Protein AF-A0AAV6YFZ1-F1 (afdb_monomer)

Radius of gyration: 23.68 Å; Cα contacts (8 Å, |Δi|>4): 24; chains: 1; bounding box: 50×21×82 Å

Structure (mmCIF, N/CA/C/O backbone):
data_AF-A0AAV6YFZ1-F1
#
_entry.id   AF-A0AAV6YFZ1-F1
#
loop_
_atom_site.group_PDB
_atom_site.id
_atom_site.type_symbol
_atom_site.label_atom_id
_atom_site.label_alt_id
_atom_site.label_comp_id
_atom_site.label_asym_id
_atom_site.label_entity_id
_atom_site.label_seq_id
_atom_site.pdbx_PDB_ins_code
_atom_site.Cartn_x
_atom_site.Cartn_y
_atom_site.Cartn_z
_atom_site.occupancy
_atom_site.B_iso_or_equiv
_atom_site.auth_seq_id
_atom_site.auth_comp_id
_atom_site.auth_asym_id
_atom_site.auth_atom_id
_atom_site.pdbx_PDB_model_num
ATOM 1 N N . MET A 1 1 ? -1.437 8.567 -1.380 1.00 60.72 1 MET A N 1
ATOM 2 C CA . MET A 1 1 ? -1.087 7.930 -0.103 1.00 60.72 1 MET A CA 1
ATOM 3 C C . MET A 1 1 ? 0.007 6.932 -0.409 1.00 60.72 1 MET A C 1
ATOM 5 O O . MET A 1 1 ? -0.247 6.037 -1.208 1.00 60.72 1 MET A O 1
ATOM 9 N N . GLY A 1 2 ? 1.216 7.173 0.080 1.00 76.38 2 GLY A N 1
ATOM 10 C CA . GLY A 1 2 ? 2.341 6.246 -0.025 1.00 76.38 2 GLY A CA 1
ATOM 11 C C . GLY A 1 2 ? 2.213 5.084 0.963 1.00 76.38 2 GLY A C 1
ATOM 12 O O . GLY A 1 2 ? 1.397 5.144 1.885 1.00 76.38 2 GLY A O 1
ATOM 13 N N . VAL A 1 3 ? 3.031 4.036 0.784 1.00 77.50 3 VAL A N 1
ATOM 14 C CA . VAL A 1 3 ? 3.047 2.852 1.669 1.00 77.50 3 VAL A CA 1
ATOM 15 C C . VAL A 1 3 ? 3.272 3.273 3.121 1.00 77.50 3 VAL A C 1
ATOM 17 O O . VAL A 1 3 ? 2.514 2.867 3.994 1.00 77.50 3 VAL A O 1
ATOM 20 N N . ASN A 1 4 ? 4.226 4.176 3.354 1.00 84.00 4 ASN A N 1
ATOM 21 C CA . ASN A 1 4 ? 4.609 4.640 4.690 1.00 84.00 4 ASN A CA 1
ATOM 22 C C . ASN A 1 4 ? 3.431 5.257 5.466 1.00 84.00 4 ASN A C 1
ATOM 24 O O . ASN A 1 4 ? 3.316 5.088 6.676 1.00 84.00 4 ASN A O 1
ATOM 28 N N . GLU A 1 5 ? 2.521 5.947 4.775 1.00 87.31 5 GLU A N 1
ATOM 29 C CA . GLU A 1 5 ? 1.343 6.567 5.395 1.00 87.31 5 GLU A CA 1
ATOM 30 C C . GLU A 1 5 ? 0.269 5.523 5.730 1.00 87.31 5 GLU A C 1
ATOM 32 O O . GLU A 1 5 ? -0.450 5.664 6.717 1.00 87.31 5 GLU A O 1
ATOM 37 N N . LEU A 1 6 ? 0.162 4.456 4.929 1.00 88.69 6 LEU A N 1
ATOM 38 C CA . LEU A 1 6 ? -0.717 3.319 5.217 1.00 88.69 6 LEU A CA 1
ATOM 39 C C . LEU A 1 6 ? -0.185 2.491 6.393 1.00 88.69 6 LEU A C 1
ATOM 41 O O . LEU A 1 6 ? -0.965 1.997 7.207 1.00 88.69 6 LEU A O 1
ATOM 45 N N . GLU A 1 7 ? 1.132 2.368 6.508 1.00 89.50 7 GLU A N 1
ATOM 46 C CA . GLU A 1 7 ? 1.792 1.652 7.595 1.00 89.50 7 GLU A CA 1
ATOM 47 C C . GLU A 1 7 ? 1.617 2.387 8.929 1.00 89.50 7 GLU A C 1
ATOM 49 O O . GLU A 1 7 ? 1.132 1.789 9.891 1.00 89.50 7 GLU A O 1
ATOM 54 N N . ALA A 1 8 ? 1.834 3.708 8.945 1.00 92.81 8 ALA A N 1
ATOM 55 C CA . ALA A 1 8 ? 1.509 4.557 10.093 1.00 92.81 8 ALA A CA 1
ATOM 56 C C . ALA A 1 8 ? 0.013 4.479 10.460 1.00 92.81 8 ALA A C 1
ATOM 58 O O . ALA A 1 8 ? -0.345 4.240 11.613 1.00 92.81 8 ALA A O 1
ATOM 59 N N . ALA A 1 9 ? -0.884 4.567 9.468 1.00 92.75 9 ALA A N 1
ATOM 60 C CA . ALA A 1 9 ? -2.323 4.456 9.707 1.00 92.75 9 ALA A CA 1
ATOM 61 C C . ALA A 1 9 ? -2.726 3.090 10.289 1.00 92.75 9 ALA A C 1
ATOM 63 O O . ALA A 1 9 ? -3.646 3.001 11.104 1.00 92.75 9 ALA A O 1
ATOM 64 N N . LYS A 1 10 ? -2.060 2.005 9.881 1.00 92.50 10 LYS A N 1
ATOM 65 C CA . LYS A 1 10 ? -2.288 0.667 10.437 1.00 92.50 10 LYS A CA 1
ATOM 66 C C . LYS A 1 10 ? -1.918 0.628 11.921 1.00 92.50 10 LYS A C 1
ATOM 68 O O . LYS A 1 10 ? -2.695 0.073 12.697 1.00 92.50 10 LYS A O 1
ATOM 73 N N . GLU A 1 11 ? -0.782 1.199 12.314 1.00 94.44 11 GLU A N 1
ATOM 74 C CA . GLU A 1 11 ? -0.364 1.254 13.722 1.00 94.44 11 GLU A CA 1
ATOM 75 C C . GLU A 1 11 ? -1.357 2.036 14.584 1.00 94.44 11 GLU A C 1
ATOM 77 O O . GLU A 1 11 ? -1.775 1.557 15.643 1.00 94.44 11 GLU A O 1
ATOM 82 N N . ASP A 1 12 ? -1.815 3.189 14.097 1.00 93.50 12 ASP A N 1
ATOM 83 C CA . ASP A 1 12 ? -2.815 3.998 14.792 1.00 93.50 12 ASP A CA 1
ATOM 84 C C . ASP A 1 12 ? -4.133 3.235 14.969 1.00 93.50 12 ASP A C 1
ATOM 86 O O . ASP A 1 12 ? -4.705 3.197 16.062 1.00 93.50 12 ASP A O 1
ATOM 90 N N . LEU A 1 13 ? -4.597 2.547 13.922 1.00 92.25 13 LEU A N 1
ATOM 91 C CA . LEU A 1 13 ? -5.807 1.724 13.977 1.00 92.25 13 LEU A CA 1
ATOM 92 C C . LEU A 1 13 ? -5.655 0.530 14.928 1.00 92.25 13 LEU A C 1
ATOM 94 O O . LEU A 1 13 ? -6.609 0.182 15.627 1.00 92.25 13 LEU A O 1
ATOM 98 N N . MET A 1 14 ? -4.468 -0.077 14.998 1.00 92.56 14 MET A N 1
ATOM 99 C CA . MET A 1 14 ? -4.172 -1.133 15.970 1.00 92.56 14 MET A CA 1
ATOM 100 C C . MET A 1 14 ? -4.232 -0.602 17.404 1.00 92.56 14 MET A C 1
ATOM 102 O O . MET A 1 14 ? -4.842 -1.239 18.266 1.00 92.56 14 MET A O 1
ATOM 106 N N . ARG A 1 15 ? -3.690 0.593 17.655 1.00 95.06 15 ARG A N 1
ATOM 107 C CA . ARG A 1 15 ? -3.756 1.246 18.968 1.00 95.06 15 ARG A CA 1
ATOM 108 C C . ARG A 1 15 ? -5.199 1.594 19.351 1.00 95.06 15 ARG A C 1
ATOM 110 O O . ARG A 1 15 ? -5.617 1.318 20.475 1.00 95.06 15 ARG A O 1
ATOM 117 N N . VAL A 1 16 ? -6.006 2.084 18.405 1.00 94.31 16 VAL A N 1
ATOM 118 C CA . VAL A 1 16 ? -7.453 2.302 18.603 1.00 94.31 16 VAL A CA 1
ATOM 119 C C . VAL A 1 16 ? -8.174 0.998 18.938 1.00 94.31 16 VAL A C 1
ATOM 121 O O . VAL A 1 16 ? -9.039 0.994 19.810 1.00 94.31 16 VAL A O 1
ATOM 124 N N . MET A 1 17 ? -7.826 -0.116 18.291 1.00 91.56 17 MET A N 1
ATOM 125 C CA . MET A 1 17 ? -8.418 -1.419 18.602 1.00 91.56 17 MET A CA 1
ATOM 126 C C . MET A 1 17 ? -8.027 -1.946 19.986 1.00 91.56 17 MET A C 1
ATOM 128 O O . MET A 1 17 ? -8.848 -2.605 20.621 1.00 91.56 17 MET A O 1
ATOM 132 N N . GLN A 1 18 ? -6.812 -1.658 20.455 1.00 91.94 18 GLN A N 1
ATOM 133 C CA . GLN A 1 18 ? -6.360 -2.054 21.789 1.00 91.94 18 GLN A CA 1
ATOM 134 C C . GLN A 1 18 ? -7.079 -1.266 22.892 1.00 91.94 18 GLN A C 1
ATOM 136 O O . GLN A 1 18 ? -7.449 -1.840 23.913 1.00 91.94 18 GLN A O 1
ATOM 141 N N . LEU A 1 19 ? -7.325 0.027 22.664 1.00 94.00 19 LEU A N 1
ATOM 142 C CA . LEU A 1 19 ? -8.064 0.889 23.592 1.00 94.00 19 LEU A CA 1
ATOM 143 C C . LEU A 1 19 ? -9.583 0.656 23.525 1.00 94.00 19 LEU A C 1
ATOM 145 O O . LEU A 1 19 ? -10.268 0.703 24.543 1.00 94.00 19 LEU A O 1
ATOM 149 N N . TYR A 1 20 ? -10.114 0.384 22.330 1.00 91.81 20 TYR A N 1
ATOM 150 C CA . TYR A 1 20 ? -11.548 0.253 22.062 1.00 91.81 20 TYR A CA 1
ATOM 151 C C . TYR A 1 20 ? -11.851 -0.996 21.215 1.00 91.81 20 TYR A C 1
ATOM 153 O O . TYR A 1 20 ? -12.173 -0.894 20.024 1.00 91.81 20 TYR A O 1
ATOM 161 N N . PRO A 1 21 ? -11.831 -2.201 21.815 1.00 88.62 21 PRO A N 1
ATOM 162 C CA . PRO A 1 21 ? -11.982 -3.459 21.076 1.00 88.62 21 PRO A CA 1
ATOM 163 C C . PRO A 1 21 ? -13.355 -3.641 20.405 1.00 88.62 21 PRO A C 1
ATOM 165 O O . PRO A 1 21 ? -13.470 -4.422 19.455 1.00 88.62 21 PRO A O 1
ATOM 168 N N . GLY A 1 22 ? -14.386 -2.914 20.859 1.00 92.50 22 GLY A N 1
ATOM 169 C CA . GLY A 1 22 ? -15.735 -2.895 20.275 1.00 92.50 22 GLY A CA 1
ATOM 170 C C . GLY A 1 22 ? -15.904 -1.973 19.059 1.00 92.50 22 GLY A C 1
ATOM 171 O O . GLY A 1 22 ? -16.987 -1.924 18.474 1.00 92.50 22 GLY A O 1
ATOM 172 N N . ASN A 1 23 ? -14.860 -1.243 18.653 1.00 92.06 23 ASN A N 1
ATOM 173 C CA . ASN A 1 23 ? -14.937 -0.305 17.538 1.00 92.06 23 ASN A CA 1
ATOM 174 C C . ASN A 1 23 ? -14.971 -1.039 16.181 1.00 92.06 23 ASN A C 1
ATOM 176 O O . ASN A 1 23 ? -13.945 -1.443 15.626 1.00 92.06 23 ASN A O 1
ATOM 180 N N . LYS A 1 24 ? -16.178 -1.188 15.621 1.00 93.12 24 LYS A N 1
ATOM 181 C CA . LYS A 1 24 ? -16.406 -1.821 14.309 1.00 93.12 24 LYS A CA 1
ATOM 182 C C . LYS A 1 24 ? -15.800 -1.025 13.149 1.00 93.12 24 LYS A C 1
ATOM 184 O O . LYS A 1 24 ? -15.345 -1.628 12.180 1.00 93.12 24 LYS A O 1
ATOM 189 N N . ALA A 1 25 ? -15.767 0.305 13.247 1.00 92.12 25 ALA A N 1
ATOM 190 C CA . ALA A 1 25 ? -15.217 1.160 12.200 1.00 92.12 25 ALA A CA 1
ATOM 191 C C . ALA A 1 25 ? -13.695 0.996 12.092 1.00 92.12 25 ALA A C 1
ATOM 193 O O . ALA A 1 25 ? -13.183 0.805 10.992 1.00 92.12 25 ALA A O 1
ATOM 194 N N . ALA A 1 26 ? -12.987 0.971 13.227 1.00 91.38 26 ALA A N 1
ATOM 195 C CA . ALA A 1 26 ? -11.539 0.753 13.255 1.00 91.38 26 ALA A CA 1
ATOM 196 C C . ALA A 1 26 ? -11.150 -0.600 12.637 1.00 91.38 26 ALA A C 1
ATOM 198 O O . ALA A 1 26 ? -10.231 -0.666 11.824 1.00 91.38 26 ALA A O 1
ATOM 199 N N . ARG A 1 27 ? -11.911 -1.665 12.935 1.00 90.62 27 ARG A N 1
ATOM 200 C CA . ARG A 1 27 ? -11.721 -2.989 12.315 1.00 90.62 27 ARG A CA 1
ATOM 201 C C . ARG A 1 27 ? -11.879 -2.950 10.795 1.00 90.62 27 ARG A C 1
ATOM 203 O O . ARG A 1 27 ? -11.032 -3.481 10.083 1.00 90.62 27 ARG A O 1
ATOM 210 N N . ALA A 1 28 ? -12.935 -2.306 10.298 1.00 94.06 28 ALA A N 1
ATOM 211 C CA . ALA A 1 28 ? -13.178 -2.196 8.861 1.00 94.06 28 ALA A CA 1
ATOM 212 C C . ALA A 1 28 ? -12.076 -1.391 8.149 1.00 94.06 28 ALA A C 1
ATOM 214 O O . ALA A 1 28 ? -11.580 -1.804 7.099 1.00 94.06 28 ALA A O 1
ATOM 215 N N . GLN A 1 29 ? -11.652 -0.273 8.745 1.00 92.88 29 GLN A N 1
ATOM 216 C CA . GLN A 1 29 ? -10.574 0.564 8.214 1.00 92.88 29 GLN A CA 1
ATOM 217 C C . GLN A 1 29 ? -9.227 -0.166 8.212 1.00 92.88 29 GLN A C 1
ATOM 219 O O . GLN A 1 29 ? -8.477 -0.052 7.245 1.00 92.88 29 GLN A O 1
ATOM 224 N N . LEU A 1 30 ? -8.944 -0.989 9.228 1.00 92.88 30 LEU A N 1
ATOM 225 C CA . LEU A 1 30 ? -7.727 -1.799 9.281 1.00 92.88 30 LEU A CA 1
ATOM 226 C C . LEU A 1 30 ? -7.663 -2.786 8.108 1.00 92.88 30 LEU A C 1
ATOM 228 O O . LEU A 1 30 ? -6.642 -2.877 7.426 1.00 92.88 30 LEU A O 1
ATOM 232 N N . THR A 1 31 ? -8.766 -3.483 7.821 1.00 93.25 31 THR A N 1
ATOM 233 C CA . THR A 1 31 ? -8.852 -4.383 6.662 1.00 93.25 31 THR A CA 1
ATOM 234 C C . THR A 1 31 ? -8.6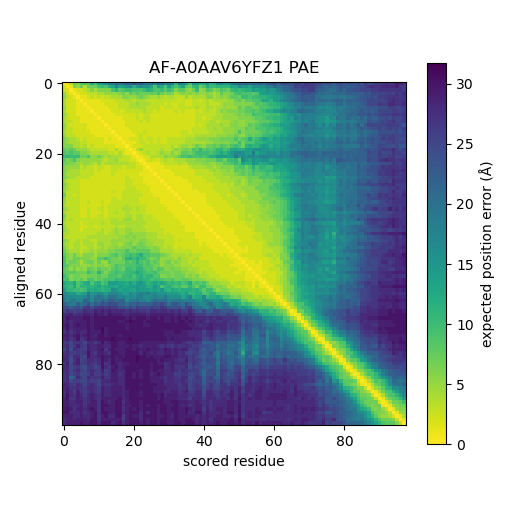76 -3.625 5.346 1.00 93.25 31 THR A C 1
ATOM 236 O O . THR A 1 31 ? -7.961 -4.086 4.454 1.00 93.25 31 THR A O 1
ATOM 239 N N . GLN A 1 32 ? -9.281 -2.440 5.222 1.00 93.06 32 GLN A N 1
ATOM 240 C CA . GLN A 1 32 ? -9.142 -1.615 4.024 1.00 93.06 32 GLN A CA 1
ATOM 241 C C . GLN A 1 32 ? -7.701 -1.122 3.829 1.00 93.06 32 GLN A C 1
ATOM 243 O O . GLN A 1 32 ? -7.196 -1.146 2.704 1.00 93.06 32 GLN A O 1
ATOM 248 N N . CYS A 1 33 ? -7.023 -0.732 4.909 1.00 93.44 33 CYS A N 1
ATOM 249 C CA . CYS A 1 33 ? -5.621 -0.333 4.888 1.00 93.44 33 CYS A CA 1
ATOM 250 C C . CYS A 1 33 ? -4.726 -1.481 4.397 1.00 93.44 33 CYS A C 1
ATOM 252 O O . CYS A 1 33 ? -3.980 -1.330 3.428 1.00 93.44 33 CYS A O 1
ATOM 254 N N . GLN A 1 34 ? -4.893 -2.674 4.975 1.00 91.62 34 GLN A N 1
ATOM 255 C CA . GLN A 1 34 ? -4.149 -3.870 4.572 1.00 91.62 34 GLN A CA 1
ATOM 256 C C . GLN A 1 34 ? -4.370 -4.234 3.100 1.00 91.62 34 GLN A C 1
ATOM 258 O O . GLN A 1 34 ? -3.425 -4.605 2.403 1.00 91.62 34 GLN A O 1
ATOM 263 N N . HIS A 1 35 ? -5.606 -4.121 2.607 1.00 94.00 35 HIS A N 1
ATOM 264 C CA . HIS A 1 35 ? -5.907 -4.375 1.201 1.00 94.00 35 HIS A CA 1
ATOM 265 C C . HIS A 1 35 ? -5.173 -3.393 0.276 1.00 94.00 35 HIS A C 1
ATOM 267 O O . HIS A 1 35 ? -4.564 -3.812 -0.710 1.00 94.00 35 HIS A O 1
ATOM 273 N N . ARG A 1 36 ? -5.181 -2.097 0.613 1.00 92.81 36 ARG A N 1
ATOM 274 C CA . ARG A 1 36 ? -4.490 -1.056 -0.163 1.00 92.81 36 ARG A CA 1
ATOM 275 C C . ARG A 1 36 ? -2.979 -1.267 -0.186 1.00 92.81 36 ARG A C 1
ATOM 277 O O . ARG A 1 36 ? -2.394 -1.201 -1.261 1.00 92.81 36 ARG A O 1
ATOM 284 N N . MET A 1 37 ? -2.384 -1.600 0.957 1.00 91.69 37 MET A N 1
ATOM 285 C CA . MET A 1 37 ? -0.952 -1.881 1.079 1.00 91.69 37 MET A CA 1
ATOM 286 C C . MET A 1 37 ? -0.528 -3.044 0.167 1.00 91.69 37 MET A C 1
ATOM 288 O O . MET A 1 37 ? 0.385 -2.907 -0.644 1.00 91.69 37 MET A O 1
ATOM 292 N N . ARG A 1 38 ? -1.270 -4.163 0.183 1.00 92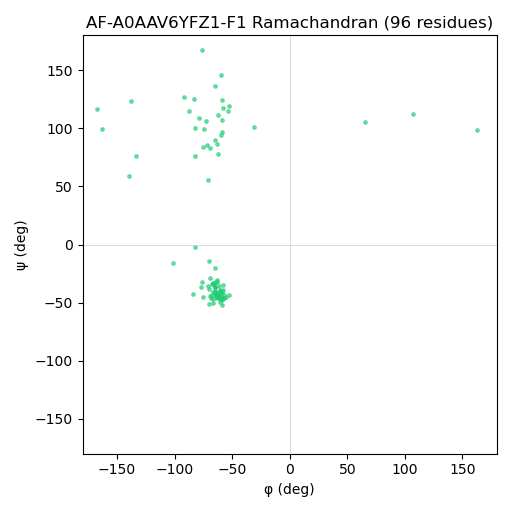.12 38 ARG A N 1
ATOM 293 C CA . ARG A 1 38 ? -1.007 -5.301 -0.721 1.00 92.12 38 ARG A CA 1
ATOM 294 C C . ARG A 1 38 ? -1.157 -4.921 -2.193 1.00 92.12 38 ARG A C 1
ATOM 296 O O . ARG A 1 38 ? -0.325 -5.306 -3.011 1.00 92.12 38 ARG A O 1
ATOM 303 N N . ALA A 1 39 ? -2.208 -4.179 -2.539 1.00 93.56 39 ALA A N 1
ATOM 304 C CA . ALA A 1 39 ? -2.449 -3.744 -3.912 1.00 93.56 39 ALA A CA 1
ATOM 305 C C . ALA A 1 39 ? -1.353 -2.795 -4.421 1.00 93.56 39 ALA A C 1
ATOM 307 O O . ALA A 1 39 ? -1.038 -2.801 -5.614 1.00 93.56 39 ALA A O 1
ATOM 308 N N . GLN A 1 40 ? -0.777 -1.983 -3.534 1.00 91.56 40 GLN A N 1
ATOM 309 C CA . GLN A 1 40 ? 0.335 -1.108 -3.866 1.00 91.56 40 GLN A CA 1
ATOM 310 C C . GLN A 1 40 ? 1.616 -1.912 -4.109 1.00 91.56 40 GLN A C 1
ATOM 312 O O . GLN A 1 40 ? 2.169 -1.813 -5.202 1.00 91.56 40 GLN A O 1
ATOM 317 N N . HIS A 1 41 ? 1.997 -2.802 -3.187 1.00 91.62 41 HIS A N 1
ATOM 318 C CA . HIS A 1 41 ? 3.176 -3.661 -3.360 1.00 91.62 41 HIS A CA 1
ATOM 319 C C . HIS A 1 41 ? 3.087 -4.517 -4.630 1.00 91.62 41 HIS A C 1
ATOM 321 O O . HIS A 1 41 ? 4.065 -4.687 -5.351 1.00 91.62 41 HIS A O 1
ATOM 327 N N . GLN A 1 42 ? 1.903 -5.042 -4.959 1.00 94.31 42 GLN A N 1
ATOM 328 C CA . GLN A 1 42 ? 1.705 -5.787 -6.206 1.00 94.31 42 GLN A CA 1
ATOM 329 C C . GLN A 1 42 ? 1.880 -4.913 -7.451 1.00 94.31 42 GLN A C 1
ATOM 331 O O . GLN A 1 42 ? 2.385 -5.388 -8.468 1.00 94.31 42 GLN A O 1
ATOM 336 N N . ARG A 1 43 ? 1.444 -3.650 -7.399 1.00 94.00 43 ARG A N 1
ATOM 337 C CA . ARG A 1 43 ? 1.646 -2.703 -8.499 1.00 94.00 43 ARG A CA 1
ATOM 338 C C . ARG A 1 43 ? 3.120 -2.383 -8.680 1.00 94.00 43 ARG A C 1
ATOM 340 O O . ARG A 1 43 ? 3.601 -2.453 -9.804 1.00 94.00 43 ARG A O 1
ATOM 347 N N . GLU A 1 44 ? 3.818 -2.096 -7.591 1.00 91.31 44 GLU A N 1
ATOM 348 C CA . GLU A 1 44 ? 5.256 -1.828 -7.592 1.00 91.31 44 GLU A CA 1
ATOM 349 C C . GLU A 1 44 ? 6.021 -3.021 -8.163 1.00 91.31 44 GLU A C 1
ATOM 351 O O . GLU A 1 44 ? 6.716 -2.863 -9.163 1.00 91.31 44 GLU A O 1
ATOM 356 N N . LYS A 1 45 ? 5.782 -4.239 -7.658 1.00 94.56 45 LYS A N 1
ATOM 357 C CA . LYS A 1 45 ? 6.386 -5.469 -8.201 1.00 94.56 45 LYS A CA 1
ATOM 358 C C . LYS A 1 45 ? 6.175 -5.619 -9.711 1.00 94.56 45 LYS A C 1
ATOM 360 O O . LYS A 1 45 ? 7.114 -5.949 -10.426 1.00 94.56 45 LYS A O 1
ATOM 365 N N . LYS A 1 46 ? 4.969 -5.341 -10.220 1.00 95.56 46 LYS A N 1
ATOM 366 C CA . LYS A 1 46 ? 4.684 -5.387 -11.668 1.00 95.56 46 LYS A CA 1
ATOM 367 C C . LYS A 1 46 ? 5.436 -4.314 -12.450 1.00 95.56 46 LYS A C 1
ATOM 369 O O . LYS A 1 46 ? 5.905 -4.587 -13.549 1.00 95.56 46 LYS A O 1
ATOM 374 N N . ILE A 1 47 ? 5.528 -3.098 -11.915 1.00 94.06 47 ILE A N 1
ATOM 375 C CA . ILE A 1 47 ? 6.265 -2.003 -12.554 1.00 94.06 47 ILE A CA 1
ATOM 376 C C . ILE A 1 47 ? 7.748 -2.364 -12.644 1.00 94.06 47 ILE A C 1
ATOM 378 O O . ILE A 1 47 ? 8.325 -2.236 -13.721 1.00 94.06 47 ILE A O 1
ATOM 382 N N . TYR A 1 48 ? 8.332 -2.877 -11.559 1.00 93.38 48 TYR A N 1
ATOM 383 C CA . TYR A 1 48 ? 9.726 -3.316 -11.5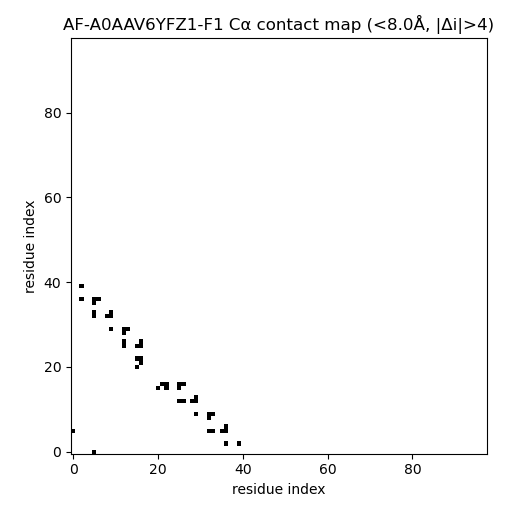41 1.00 93.38 48 TYR A CA 1
ATOM 384 C C . TYR A 1 48 ? 9.974 -4.498 -12.485 1.00 93.38 48 TYR A C 1
ATOM 386 O O . TYR A 1 48 ? 10.907 -4.440 -13.281 1.00 93.38 48 TYR A O 1
ATOM 394 N N . ALA A 1 49 ? 9.095 -5.506 -12.504 1.00 95.06 49 ALA A N 1
ATOM 395 C CA . ALA A 1 49 ? 9.191 -6.621 -13.450 1.00 95.06 49 ALA A CA 1
ATOM 396 C C . ALA A 1 49 ? 9.138 -6.148 -14.916 1.00 95.06 49 ALA A C 1
ATOM 398 O O . ALA A 1 49 ? 9.964 -6.542 -15.736 1.00 95.06 49 ALA A O 1
ATOM 399 N N . ASN A 1 50 ? 8.210 -5.243 -15.245 1.00 94.00 50 ASN A N 1
ATOM 400 C CA . ASN A 1 50 ? 8.095 -4.684 -16.593 1.00 94.00 50 ASN A CA 1
ATOM 401 C C . ASN A 1 50 ? 9.303 -3.818 -16.979 1.00 94.00 50 ASN A C 1
ATOM 403 O O . ASN A 1 50 ? 9.664 -3.756 -18.153 1.00 94.00 50 ASN A O 1
ATOM 407 N N . MET A 1 51 ? 9.906 -3.117 -16.018 1.00 92.88 51 MET A N 1
ATOM 408 C CA . MET A 1 51 ? 11.105 -2.315 -16.252 1.00 92.88 51 MET A CA 1
ATOM 409 C C . MET A 1 51 ? 12.303 -3.212 -16.567 1.00 92.88 51 MET A C 1
ATOM 411 O O . MET A 1 51 ? 13.010 -2.946 -17.537 1.00 92.88 51 MET A O 1
ATOM 415 N N . PHE A 1 52 ? 12.466 -4.302 -15.812 1.00 92.31 52 PHE A N 1
ATOM 416 C CA . PHE A 1 52 ? 13.517 -5.293 -16.034 1.00 92.31 52 PHE A CA 1
ATOM 417 C C . PHE A 1 52 ? 13.372 -5.982 -17.396 1.00 92.31 52 PHE A C 1
ATOM 419 O O . PHE A 1 52 ? 14.322 -6.035 -18.168 1.00 92.31 52 PHE A O 1
ATOM 426 N N . GLN A 1 53 ? 12.154 -6.398 -17.754 1.00 92.19 53 GLN A N 1
ATOM 427 C CA . GLN A 1 53 ? 11.868 -6.988 -19.064 1.00 92.19 53 GLN A CA 1
ATOM 428 C C . GLN A 1 53 ? 12.247 -6.050 -20.223 1.00 92.19 53 GLN A C 1
ATOM 430 O O . GLN A 1 53 ? 12.853 -6.472 -21.203 1.00 92.19 53 GLN A O 1
ATOM 435 N N . ARG A 1 54 ? 11.925 -4.753 -20.111 1.00 93.81 54 ARG A N 1
ATOM 436 C CA . ARG A 1 54 ? 12.272 -3.755 -21.138 1.00 93.81 54 ARG A CA 1
ATOM 437 C C . ARG A 1 54 ? 13.775 -3.513 -21.255 1.00 93.81 54 ARG A C 1
ATOM 439 O O . ARG A 1 54 ? 14.237 -3.212 -22.354 1.00 93.81 54 ARG A O 1
ATOM 446 N N . LEU A 1 55 ? 14.505 -3.592 -20.142 1.00 91.56 55 LEU A N 1
ATOM 447 C CA . LEU A 1 55 ? 15.966 -3.508 -20.129 1.00 91.56 55 LEU A CA 1
ATOM 448 C C . LEU A 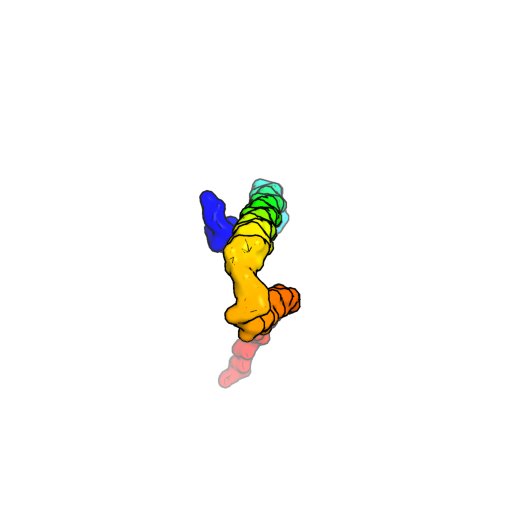1 55 ? 16.568 -4.721 -20.843 1.00 91.56 55 LEU A C 1
ATOM 450 O O . LEU A 1 55 ? 17.302 -4.526 -21.807 1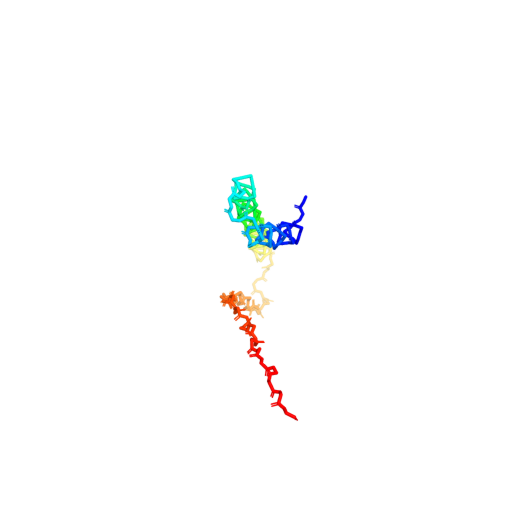.00 91.56 55 LEU A O 1
ATOM 454 N N . ALA A 1 56 ? 16.145 -5.934 -20.483 1.00 90.88 56 ALA A N 1
ATOM 455 C CA . ALA A 1 56 ? 16.600 -7.170 -21.120 1.00 90.88 56 ALA A CA 1
ATOM 456 C C . ALA A 1 56 ? 16.335 -7.180 -22.638 1.00 90.88 56 ALA A C 1
ATOM 458 O O . ALA A 1 56 ? 17.232 -7.451 -23.431 1.00 90.88 56 ALA A O 1
ATOM 459 N N . GLU A 1 57 ? 15.132 -6.791 -23.076 1.00 88.75 57 GLU A N 1
ATOM 460 C CA . GLU A 1 57 ? 14.806 -6.698 -24.508 1.00 88.75 57 GLU A CA 1
ATOM 461 C C . GLU A 1 57 ? 15.647 -5.658 -25.255 1.00 88.75 57 GLU A C 1
ATOM 463 O O . GLU A 1 57 ? 15.861 -5.776 -26.464 1.00 88.75 57 GLU A O 1
ATOM 468 N N . ARG A 1 58 ? 16.059 -4.583 -24.576 1.00 87.38 58 ARG A N 1
ATOM 469 C CA . ARG A 1 58 ? 16.917 -3.558 -25.169 1.00 87.38 58 ARG A CA 1
ATOM 470 C C . ARG A 1 58 ? 18.350 -4.062 -25.277 1.00 87.38 58 ARG A C 1
ATOM 472 O O . ARG A 1 58 ? 18.931 -3.910 -26.345 1.00 87.38 58 ARG A O 1
ATOM 479 N N . GLU A 1 59 ? 18.873 -4.688 -24.228 1.00 84.25 59 GLU A N 1
ATOM 480 C CA . GLU A 1 59 ? 20.199 -5.310 -24.221 1.00 84.25 59 GLU A CA 1
ATOM 481 C C . GLU A 1 59 ? 20.310 -6.427 -25.260 1.00 84.25 59 GLU A C 1
ATOM 483 O O . GLU A 1 59 ? 21.305 -6.497 -25.973 1.00 84.25 59 GLU A O 1
ATOM 488 N N . GLU A 1 60 ? 19.276 -7.247 -25.451 1.00 83.06 60 GLU A N 1
ATOM 489 C CA . GLU A 1 60 ? 19.251 -8.269 -26.505 1.00 83.06 60 GLU A CA 1
ATOM 490 C C . GLU A 1 60 ? 19.281 -7.639 -27.911 1.00 83.06 60 GLU A C 1
ATOM 492 O O . GLU A 1 60 ? 20.038 -8.054 -28.789 1.00 83.06 60 GLU A O 1
ATOM 497 N N . LYS A 1 61 ? 18.510 -6.566 -28.133 1.00 81.88 61 LYS A N 1
ATOM 498 C CA . LYS A 1 61 ? 18.503 -5.833 -29.414 1.00 81.88 61 LYS A CA 1
ATOM 499 C C . LYS A 1 61 ? 19.800 -5.064 -29.674 1.00 81.88 61 LYS A C 1
ATOM 501 O O . LYS A 1 61 ? 20.126 -4.815 -30.835 1.00 81.88 61 LYS A O 1
ATOM 506 N N . GLU A 1 62 ? 20.490 -4.632 -28.626 1.00 77.69 62 GLU A N 1
ATOM 507 C CA . GLU A 1 62 ? 21.741 -3.875 -28.700 1.00 77.69 62 GLU A CA 1
ATOM 508 C C . GLU A 1 62 ? 22.943 -4.817 -28.856 1.00 77.69 62 GLU A C 1
ATOM 510 O O . GLU A 1 62 ? 23.756 -4.606 -29.754 1.00 77.69 62 GLU A O 1
ATOM 515 N N . SER A 1 63 ? 22.974 -5.933 -28.120 1.00 67.19 63 SER A N 1
ATOM 516 C CA . SER A 1 63 ? 23.944 -7.029 -28.283 1.00 67.19 63 SER A CA 1
ATOM 517 C C . SER A 1 63 ? 23.843 -7.724 -29.645 1.00 67.19 63 SER A C 1
ATOM 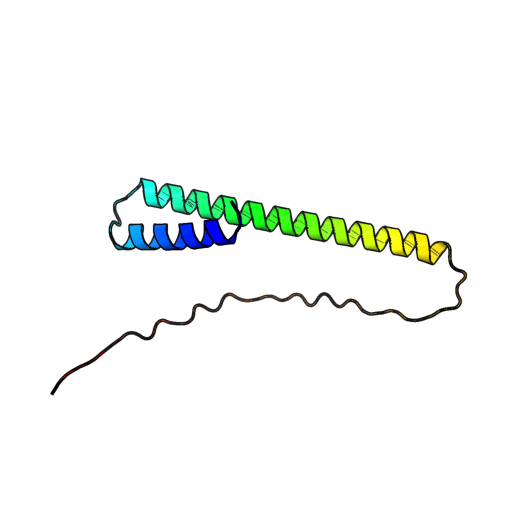519 O O . SER A 1 63 ? 24.863 -8.102 -30.211 1.00 67.19 63 SER A O 1
ATOM 521 N N . ALA A 1 64 ? 22.650 -7.810 -30.244 1.00 60.62 64 ALA A N 1
ATOM 522 C CA . ALA A 1 64 ? 22.477 -8.301 -31.614 1.00 60.62 64 ALA A CA 1
ATOM 523 C C . ALA A 1 64 ? 23.026 -7.344 -32.696 1.00 60.62 64 ALA A C 1
ATOM 525 O O . ALA A 1 64 ? 23.164 -7.742 -33.855 1.00 60.62 64 ALA A O 1
ATOM 526 N N . LYS A 1 65 ? 23.319 -6.082 -32.350 1.00 58.88 65 LYS A N 1
ATOM 527 C CA . LYS A 1 65 ? 23.862 -5.067 -33.271 1.00 58.88 65 LYS A CA 1
ATOM 528 C C . LYS A 1 65 ? 25.364 -4.838 -33.117 1.00 58.88 65 LYS A C 1
ATOM 530 O O . LYS A 1 65 ? 25.960 -4.268 -34.031 1.00 58.88 65 LYS A O 1
ATOM 535 N N . VAL A 1 66 ? 25.979 -5.276 -32.019 1.00 52.28 66 VAL A N 1
ATOM 536 C CA . VAL A 1 66 ? 27.43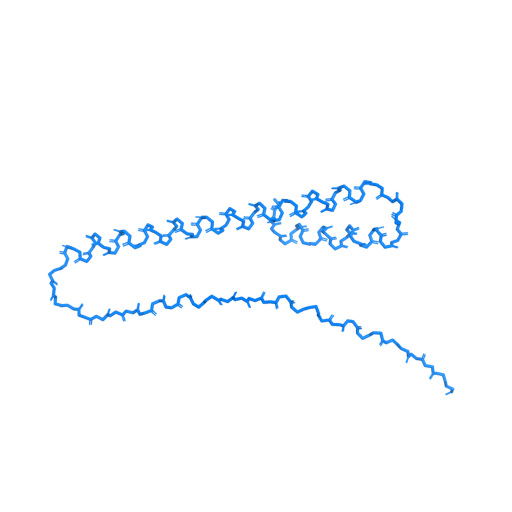7 -5.241 -31.857 1.00 52.28 66 VAL A CA 1
ATOM 537 C C . VAL A 1 66 ? 28.055 -6.566 -32.324 1.00 52.28 66 VAL A C 1
ATOM 539 O O . VAL A 1 66 ? 27.613 -7.634 -31.901 1.00 52.28 66 VAL A O 1
ATOM 542 N N . PRO A 1 67 ? 29.057 -6.545 -33.226 1.00 48.09 67 PRO A N 1
ATOM 543 C CA . PRO A 1 67 ? 29.788 -7.748 -33.590 1.00 48.09 67 PRO A CA 1
ATOM 544 C C . PRO A 1 67 ? 30.469 -8.346 -32.353 1.00 48.09 67 PRO A C 1
ATOM 546 O O . PRO A 1 67 ? 30.875 -7.655 -31.422 1.00 48.09 67 PRO A O 1
ATOM 549 N N . LYS A 1 68 ? 30.521 -9.672 -32.373 1.00 52.53 68 LYS A N 1
ATOM 550 C CA . LYS A 1 68 ? 30.748 -10.619 -31.285 1.00 52.53 68 LYS A CA 1
ATOM 551 C C . LYS A 1 68 ? 32.197 -10.618 -30.764 1.00 52.53 68 LYS A C 1
ATOM 553 O O . LYS A 1 68 ? 32.813 -11.668 -30.741 1.00 52.53 68 LYS A O 1
ATOM 558 N N . ASP A 1 69 ? 32.730 -9.473 -30.345 1.00 44.03 69 ASP A N 1
ATOM 559 C CA . ASP A 1 69 ? 34.091 -9.342 -29.803 1.00 44.03 69 ASP A CA 1
ATOM 560 C C . ASP A 1 69 ? 34.125 -8.383 -28.601 1.00 44.03 69 ASP A C 1
ATOM 562 O O . ASP A 1 69 ? 34.800 -7.359 -28.625 1.00 44.03 69 ASP A O 1
ATOM 566 N N . SER A 1 70 ? 33.370 -8.671 -27.539 1.00 46.38 70 SER A N 1
ATOM 567 C CA . SER A 1 70 ? 33.637 -8.163 -26.181 1.00 46.38 70 SER A CA 1
ATOM 568 C C . SER A 1 70 ? 32.853 -9.000 -25.176 1.00 46.38 70 SER A C 1
ATOM 570 O O . SER A 1 70 ? 31.647 -8.849 -25.009 1.00 46.38 70 SER A O 1
ATOM 572 N N . ALA A 1 71 ? 33.551 -9.949 -24.563 1.00 53.72 71 ALA A N 1
ATOM 573 C CA . ALA A 1 71 ? 33.041 -10.809 -23.512 1.00 53.72 71 ALA A CA 1
ATOM 574 C C . ALA A 1 71 ? 33.119 -10.105 -22.150 1.00 53.72 71 ALA A C 1
ATOM 576 O O . ALA A 1 71 ? 34.211 -9.723 -21.738 1.00 53.72 71 ALA A O 1
ATOM 577 N N . ALA A 1 72 ? 31.991 -10.015 -21.445 1.00 48.34 72 ALA A N 1
ATOM 578 C CA . ALA A 1 72 ? 31.895 -10.173 -19.992 1.00 48.34 72 ALA A CA 1
ATOM 579 C C . ALA A 1 72 ? 30.406 -10.307 -19.604 1.00 48.34 72 ALA A C 1
ATOM 581 O O . ALA A 1 72 ? 29.642 -9.375 -19.850 1.00 48.34 72 ALA A O 1
ATOM 582 N N . PRO A 1 73 ? 29.962 -11.448 -19.047 1.00 50.56 73 PRO A N 1
ATOM 583 C CA . PRO A 1 73 ? 28.661 -11.544 -18.403 1.00 50.56 73 PRO A CA 1
ATOM 584 C C . PRO A 1 73 ? 28.778 -10.930 -17.004 1.00 50.56 73 PRO A C 1
ATOM 586 O O . PRO A 1 73 ? 29.445 -11.489 -16.135 1.00 50.56 73 PRO A O 1
ATOM 589 N N . GLU A 1 74 ? 28.173 -9.765 -16.787 1.00 47.72 74 GLU A N 1
ATOM 590 C CA . GLU A 1 74 ? 27.955 -9.268 -15.429 1.00 47.72 74 GLU A CA 1
ATOM 591 C C . GLU A 1 74 ? 26.692 -9.945 -14.893 1.00 47.72 74 GLU A C 1
ATOM 593 O O . GLU A 1 74 ? 25.566 -9.627 -15.274 1.00 47.72 74 GLU A O 1
ATOM 598 N N . ASP A 1 75 ? 26.923 -10.969 -14.076 1.00 44.44 75 ASP A N 1
ATOM 599 C CA . ASP A 1 75 ? 25.929 -11.742 -13.343 1.00 44.44 75 ASP A CA 1
ATOM 600 C C . ASP A 1 75 ? 25.137 -10.795 -12.421 1.00 44.44 75 ASP A C 1
ATOM 602 O O . ASP A 1 75 ? 25.588 -10.421 -11.337 1.00 44.44 75 ASP A O 1
ATOM 606 N N . VAL A 1 76 ? 23.962 -10.336 -12.864 1.00 57.16 76 VAL A N 1
ATOM 607 C CA . VAL A 1 76 ? 23.004 -9.666 -11.976 1.00 57.16 76 VAL A CA 1
ATOM 608 C C . VAL A 1 76 ? 22.221 -10.761 -11.255 1.00 57.16 76 VAL A C 1
ATOM 610 O O . VAL A 1 76 ? 21.067 -11.049 -11.581 1.00 57.16 76 VAL A O 1
ATOM 613 N N . GLU A 1 77 ? 22.864 -11.384 -10.263 1.00 45.00 77 GLU A N 1
ATOM 614 C CA . GLU A 1 77 ? 22.175 -12.138 -9.216 1.00 45.00 77 GLU A CA 1
ATOM 615 C C . GLU A 1 77 ? 21.235 -11.173 -8.476 1.00 45.00 77 GLU A C 1
ATOM 617 O O . GLU A 1 77 ? 21.619 -10.477 -7.533 1.00 45.00 77 GLU A O 1
ATOM 622 N N . MET A 1 78 ? 19.965 -11.115 -8.884 1.00 52.25 78 MET A N 1
ATOM 623 C CA . MET A 1 78 ? 18.911 -10.643 -7.989 1.00 52.25 78 MET A CA 1
ATOM 624 C C . MET A 1 78 ? 18.690 -11.727 -6.937 1.00 52.25 78 MET A C 1
ATOM 626 O O . MET A 1 78 ? 17.851 -12.610 -7.098 1.00 52.25 78 MET A O 1
ATOM 630 N N . SER A 1 79 ? 19.497 -11.669 -5.878 1.00 40.75 79 SER A N 1
ATOM 631 C CA . SER A 1 79 ? 19.300 -12.455 -4.666 1.00 40.75 79 SER A CA 1
ATOM 632 C C . SER A 1 79 ? 17.870 -12.231 -4.164 1.00 40.75 79 SER A C 1
ATOM 634 O O . SER A 1 79 ? 17.469 -11.093 -3.897 1.00 40.75 79 SER A O 1
ATOM 636 N N . ASP A 1 80 ? 17.085 -13.311 -4.106 1.00 47.00 80 ASP A N 1
ATOM 637 C CA . ASP A 1 80 ? 15.764 -13.354 -3.481 1.00 47.00 80 ASP A CA 1
ATOM 638 C C . ASP A 1 80 ? 15.947 -13.065 -1.988 1.00 47.00 80 ASP A C 1
ATOM 640 O O . ASP A 1 80 ? 16.151 -13.950 -1.160 1.00 47.00 80 ASP A O 1
ATOM 644 N N . GLY A 1 81 ? 15.951 -11.776 -1.652 1.00 44.78 81 GLY A N 1
ATOM 645 C CA . GLY A 1 81 ? 15.891 -11.294 -0.287 1.00 44.78 81 GLY A CA 1
ATOM 646 C C . GLY A 1 81 ? 14.507 -11.588 0.264 1.00 44.78 81 GLY A C 1
ATOM 647 O O . GLY A 1 81 ? 13.627 -10.724 0.262 1.00 44.78 81 GLY A O 1
ATOM 648 N N . THR A 1 82 ? 14.309 -12.817 0.734 1.00 47.25 82 THR A N 1
ATOM 649 C CA . THR A 1 82 ? 13.283 -13.144 1.716 1.00 47.25 82 THR A CA 1
ATOM 650 C C . THR A 1 82 ? 13.618 -12.371 3.000 1.00 47.25 82 THR A C 1
ATOM 652 O O . THR A 1 82 ? 14.208 -12.905 3.935 1.00 47.25 82 THR A O 1
ATOM 655 N N . GLU A 1 83 ? 13.311 -11.070 3.045 1.00 45.84 83 GLU A N 1
ATOM 656 C CA . GLU A 1 83 ? 13.378 -10.301 4.288 1.00 45.84 83 GLU A CA 1
ATOM 657 C C . GLU A 1 83 ? 12.164 -10.696 5.130 1.00 45.84 83 GLU A C 1
ATOM 659 O O . GLU A 1 83 ? 11.076 -10.115 5.074 1.00 45.84 83 GLU A O 1
ATOM 664 N N . GLU A 1 84 ? 12.346 -11.799 5.851 1.00 37.75 84 GLU A N 1
ATOM 665 C CA . GLU A 1 84 ? 11.476 -12.205 6.932 1.00 37.75 84 GLU A CA 1
ATOM 666 C C . GLU A 1 84 ? 11.456 -11.095 7.985 1.00 37.75 84 GLU A C 1
ATOM 668 O O . GLU A 1 84 ? 12.409 -10.864 8.726 1.00 37.75 84 GLU A O 1
ATOM 673 N N . MET A 1 85 ? 10.319 -10.408 8.019 1.00 39.78 85 MET A N 1
ATOM 674 C CA . MET A 1 85 ? 9.781 -9.636 9.131 1.00 39.78 85 MET A CA 1
ATOM 675 C C . MET A 1 85 ? 10.184 -10.243 10.488 1.00 39.78 85 MET A C 1
ATOM 677 O O . MET A 1 85 ? 9.548 -11.188 10.957 1.00 39.78 85 MET A O 1
ATOM 681 N N . GLN A 1 86 ? 11.189 -9.676 11.159 1.00 34.19 86 GLN A N 1
ATOM 682 C CA . GLN A 1 86 ? 11.424 -9.957 12.574 1.00 34.19 86 GLN A CA 1
ATOM 683 C C . GLN A 1 86 ? 10.588 -8.993 13.428 1.00 34.19 86 GLN A C 1
ATOM 685 O O . GLN A 1 86 ? 10.848 -7.788 13.418 1.00 34.19 86 GLN A O 1
ATOM 690 N N . PRO A 1 87 ? 9.593 -9.472 14.199 1.00 42.88 87 PRO A N 1
ATOM 691 C CA . PRO A 1 87 ? 9.026 -8.680 15.276 1.00 42.88 87 PRO A CA 1
ATOM 692 C C . PRO A 1 87 ? 10.058 -8.625 16.407 1.00 42.88 87 PRO A C 1
ATOM 694 O O . PRO A 1 87 ? 10.275 -9.615 17.107 1.00 42.88 87 PRO A O 1
ATOM 697 N N . SER A 1 88 ? 10.709 -7.475 16.593 1.00 40.09 88 SER A N 1
ATOM 698 C CA . SER A 1 88 ? 11.503 -7.236 17.794 1.00 40.09 88 SER A CA 1
ATOM 699 C C . SER A 1 88 ? 10.565 -7.284 19.000 1.00 40.09 88 SER A C 1
ATOM 701 O O . SER A 1 88 ? 9.647 -6.478 19.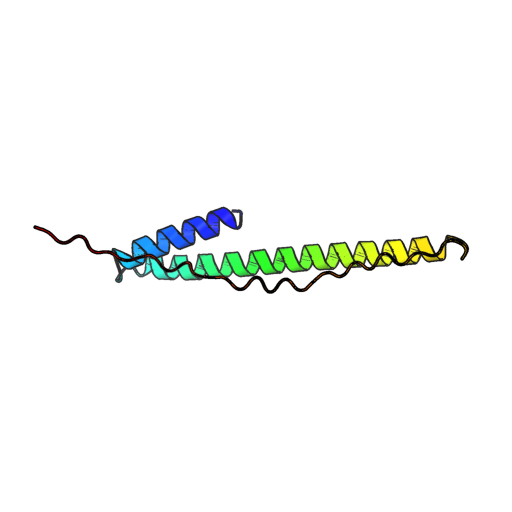166 1.00 40.09 88 SER A O 1
ATOM 703 N N . ALA A 1 89 ? 10.749 -8.326 19.807 1.00 38.50 89 ALA A N 1
ATOM 704 C CA . ALA A 1 89 ? 10.018 -8.539 21.035 1.00 38.50 89 ALA A CA 1
ATOM 705 C C . ALA A 1 89 ? 10.228 -7.334 21.956 1.00 38.50 89 ALA A C 1
ATOM 707 O O . ALA A 1 89 ? 11.343 -7.042 22.388 1.00 38.50 89 ALA A O 1
ATOM 708 N N . ALA A 1 90 ? 9.128 -6.645 22.249 1.00 39.75 90 ALA A N 1
ATOM 709 C CA . ALA A 1 90 ? 9.040 -5.697 23.337 1.00 39.75 90 ALA A CA 1
ATOM 710 C C . ALA A 1 90 ? 9.485 -6.394 24.630 1.00 39.75 90 ALA A C 1
ATOM 712 O O . ALA A 1 90 ? 8.839 -7.329 25.107 1.00 39.75 90 ALA A O 1
ATOM 713 N N . THR A 1 91 ? 10.590 -5.925 25.196 1.00 41.75 91 THR A N 1
ATOM 714 C CA . THR A 1 91 ? 10.968 -6.188 26.577 1.00 41.75 91 THR A CA 1
ATOM 715 C C . THR A 1 91 ? 9.921 -5.542 27.489 1.00 41.75 91 THR A C 1
ATOM 717 O O . THR A 1 91 ? 10.026 -4.383 27.879 1.00 41.75 91 THR A O 1
ATOM 720 N N . GLY A 1 92 ? 8.874 -6.300 27.833 1.00 41.34 92 GLY A N 1
ATOM 721 C CA . GLY A 1 92 ? 8.244 -6.153 29.147 1.00 41.34 92 GLY A CA 1
ATOM 722 C C . GLY A 1 92 ? 9.337 -6.438 30.180 1.00 41.34 92 GLY A C 1
ATOM 723 O O . GLY A 1 92 ? 10.059 -7.418 30.055 1.00 41.34 92 GLY A O 1
ATOM 724 N N . GLY A 1 93 ? 9.637 -5.555 31.119 1.00 38.19 93 GLY A N 1
ATOM 725 C CA . GLY A 1 93 ? 8.702 -4.900 32.014 1.00 38.19 93 GLY A CA 1
ATOM 726 C C . GLY A 1 93 ? 8.922 -5.542 33.377 1.00 38.19 93 GLY A C 1
ATOM 727 O O . GLY A 1 93 ? 8.666 -6.730 33.508 1.00 38.19 93 GLY A O 1
ATOM 728 N N . ALA A 1 94 ? 9.452 -4.772 34.329 1.00 39.97 94 ALA A N 1
ATOM 729 C CA . ALA A 1 94 ? 9.283 -4.927 35.778 1.00 39.97 94 ALA A CA 1
ATOM 730 C C . ALA A 1 94 ? 10.384 -4.139 36.505 1.00 39.97 94 ALA A C 1
ATOM 732 O O . ALA A 1 94 ? 11.495 -4.626 36.697 1.00 39.97 94 ALA A O 1
ATOM 733 N N . SER A 1 95 ? 10.041 -2.937 36.967 1.00 50.66 95 SER A N 1
ATOM 734 C CA . SER A 1 95 ? 10.439 -2.572 38.329 1.00 50.66 95 SER A CA 1
ATOM 735 C C . SER A 1 95 ? 9.710 -3.514 39.294 1.00 50.66 95 SER A C 1
ATOM 737 O O . SER A 1 95 ? 8.529 -3.800 39.076 1.00 50.66 95 SER A O 1
ATOM 739 N N . PRO A 1 96 ? 10.406 -4.034 40.311 1.00 54.09 96 PRO A N 1
ATOM 740 C CA . PRO A 1 96 ? 9.982 -3.805 41.701 1.00 54.09 96 PRO A CA 1
ATOM 741 C C . PRO A 1 96 ? 11.208 -3.505 42.595 1.00 54.09 96 PRO A C 1
ATOM 743 O O . PRO A 1 96 ? 12.249 -4.138 42.464 1.00 54.09 96 PRO A O 1
ATOM 746 N N . GLU A 1 97 ? 11.235 -2.365 43.289 1.00 46.66 97 GLU A N 1
ATOM 747 C CA . GLU A 1 97 ? 10.851 -2.181 44.708 1.00 46.66 97 GLU A CA 1
ATOM 748 C C . GLU A 1 97 ? 11.775 -2.918 45.703 1.00 46.66 97 GLU A C 1
ATOM 750 O O . GLU A 1 97 ? 11.721 -4.141 45.788 1.00 46.66 97 GLU A O 1
ATOM 755 N N . VAL A 1 98 ? 12.642 -2.169 46.410 1.00 51.47 98 VAL A N 1
ATOM 756 C CA . VAL A 1 98 ? 12.629 -1.891 47.872 1.00 51.47 98 VAL A CA 1
ATOM 757 C C . VAL A 1 98 ? 13.608 -0.765 48.212 1.00 51.47 98 VAL A C 1
ATOM 759 O O . VAL A 1 98 ? 14.670 -0.685 47.554 1.00 51.47 98 VAL A O 1
#

Organism: Engystomops pustulosus (NCBI:txid76066)

Solvent-accessible surface area (backbone atoms only — not comparable to full-atom values): 6260 Å² total; per-residue (Å²): 135,56,66,71,58,46,50,54,49,44,54,52,36,51,52,49,38,73,78,38,75,84,46,64,65,48,55,52,50,41,55,52,42,54,52,50,50,52,56,48,54,55,48,50,54,50,51,53,52,53,50,52,52,53,49,53,57,46,50,52,59,50,56,73,69,50,78,96,78,80,91,78,88,82,80,79,76,78,72,82,76,79,77,73,83,75,80,80,76,78,80,76,82,78,89,80,90,134

InterPro domains:
  IPR011990 Tetratricopeptide-like helical domain superfamily [G3DSA:1.25.40.10] (1-53)

Mean predicted aligned error: 15.28 Å

pLDDT: mean 74.56, std 21.91, range [34.19, 95.56]

Sequence (98 aa):
MGVNELEAAKEDLMRVMQLYPGNKAARAQLTQCQHRMRAQHQREKKIYANMFQRLAEREEKESAKVPKDSAAPEDVEMSDGTEEMQPSAATGGASPEV

Foldseek 3Di:
DDLVVLVVLLVVLVVVCVVPVPDPPSVVVNVVSVVVNVVVVVVVVVVVVVVVVVVVVVCVVVVVVDPDPDDDDPDPPPDPPPVPDDDPDPDDDDDDDD

Secondary structure (DSSP, 8-state):
--HHHHHHHHHHHHHHHHH-TT-HHHHHHHHHHHHHHHHHHHHHHHHHHHHHHHHHHHHHHHHTTS-S------------------------------

Nearest PDB structures (foldseek):
  7rye-assembly1_G  TM=7.312E-01  e=1.672E+00  Salmonella enterica subsp. enterica serovar Typhimurium
  8bh6-assembly1_o  TM=7.015E-01  e=1.9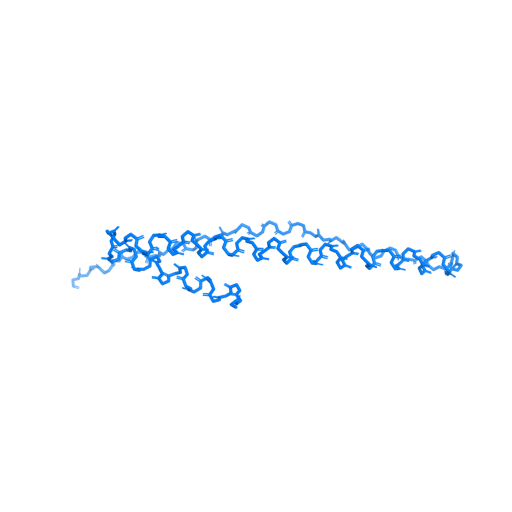20E+00  Staphylococcus aureus subsp. aureus NCTC 8325
  8p5d-assembly1_SN0  TM=6.218E-01  e=1.267E+00  Spraguea lophii 42_110
  6nf8-assembly1_O  TM=6.841E-01  e=4.724E+00  Bos taurus